Protein AF-A0A927YJ97-F1 (afdb_monomer_lite)

Sequence (66 aa):
MKSSNEQQKLVSLFVLGLLLCGTAHIFPSGLNILAAIVGFLFIGYFSVKSYELKKKEKKEKKQAEE

Foldseek 3Di:
DPPDPVLVVLVVLLVCLVVLLVVLVVDVDPVSVVSNVSSVVSNVVSVVVVVVVVVVVVVVVVVVVD

Secondary structure (DSSP, 8-state):
----HHHHHHHHHHHHHHHHHHHHHHS--HHHHHHHHHHHHHHHHHHHHHHHHHHHHHHHHHHH--

pLDDT: mean 79.03, std 11.11, range [39.69, 91.0]

Radius of gyration: 16.1 Å; chains: 1; bounding box: 38×12×48 Å

Structure (mmCIF, N/CA/C/O backbone):
data_AF-A0A927YJ97-F1
#
_entry.id   AF-A0A927YJ97-F1
#
loop_
_atom_site.group_PDB
_atom_site.id
_atom_site.type_symbol
_atom_site.label_atom_id
_atom_site.label_alt_id
_atom_site.label_comp_id
_atom_site.label_asym_id
_atom_site.label_entity_id
_atom_site.label_seq_id
_atom_site.pdbx_PDB_ins_code
_atom_site.Cartn_x
_atom_site.Cartn_y
_atom_site.Cartn_z
_atom_site.occupancy
_atom_site.B_iso_or_equiv
_atom_site.auth_seq_id
_atom_site.auth_comp_id
_atom_site.auth_asym_id
_atom_site.auth_atom_id
_atom_site.pdbx_PDB_model_num
ATOM 1 N N . MET A 1 1 ? -24.148 -3.361 4.183 1.00 39.69 1 MET A N 1
ATOM 2 C CA . MET A 1 1 ? -22.857 -3.012 4.819 1.00 39.69 1 MET A CA 1
ATOM 3 C C . MET A 1 1 ? -22.490 -1.591 4.415 1.00 39.69 1 MET A C 1
ATOM 5 O O . MET A 1 1 ? -22.162 -1.382 3.255 1.00 39.69 1 MET A O 1
ATOM 9 N N . LYS A 1 2 ? -22.591 -0.601 5.315 1.00 42.97 2 LYS A N 1
ATOM 10 C CA . LYS A 1 2 ? -21.983 0.721 5.083 1.00 42.97 2 LYS A CA 1
ATOM 11 C C . LYS A 1 2 ? -20.473 0.539 5.237 1.00 42.97 2 LYS A C 1
ATOM 13 O O . LYS A 1 2 ? -19.946 0.694 6.330 1.00 42.97 2 LYS A O 1
ATOM 18 N N . SER A 1 3 ? -19.813 0.082 4.175 1.00 47.56 3 SER A N 1
ATOM 19 C CA . SER A 1 3 ? -18.353 0.026 4.141 1.00 47.56 3 SER A CA 1
ATOM 20 C C . SER A 1 3 ? -17.870 1.461 4.299 1.00 47.56 3 SER A C 1
ATOM 22 O O . SER A 1 3 ? -18.220 2.322 3.490 1.00 47.56 3 SER A O 1
ATOM 24 N N . SER A 1 4 ? -17.199 1.744 5.413 1.00 68.00 4 SER A N 1
ATOM 25 C CA . SER A 1 4 ? -16.754 3.094 5.732 1.00 68.00 4 SER A CA 1
ATOM 26 C C . SER A 1 4 ? -15.878 3.590 4.581 1.00 68.00 4 SER A C 1
ATOM 28 O O . SER A 1 4 ? -15.053 2.833 4.068 1.00 68.00 4 SER A O 1
ATOM 30 N N . ASN A 1 5 ? -16.071 4.835 4.145 1.00 75.81 5 ASN A N 1
ATOM 31 C CA . ASN A 1 5 ? -15.414 5.439 2.974 1.00 75.81 5 ASN A CA 1
ATOM 32 C C . ASN A 1 5 ? -13.877 5.211 2.983 1.00 75.81 5 ASN A C 1
ATOM 34 O O . AS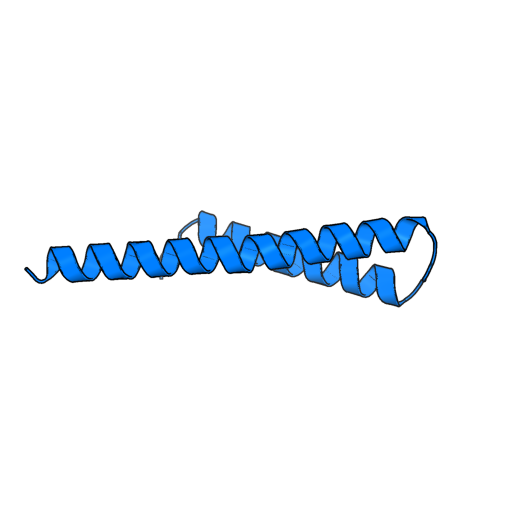N A 1 5 ? -13.238 5.055 1.945 1.00 75.81 5 ASN A O 1
ATOM 38 N N . GLU A 1 6 ? -13.283 5.090 4.176 1.00 74.06 6 GLU A N 1
ATOM 39 C CA . GLU A 1 6 ? -11.878 4.729 4.398 1.00 74.06 6 GLU A CA 1
ATOM 40 C C . GLU A 1 6 ? -11.491 3.310 3.953 1.00 74.06 6 GLU A C 1
ATOM 42 O O . GLU A 1 6 ? -10.428 3.129 3.367 1.00 74.06 6 GLU A O 1
ATOM 47 N N . GLN A 1 7 ? -12.334 2.301 4.176 1.00 74.69 7 GLN A N 1
ATOM 48 C CA . GLN A 1 7 ? -12.064 0.918 3.771 1.00 74.69 7 GLN A CA 1
ATOM 49 C C . GLN A 1 7 ? -12.102 0.773 2.245 1.00 74.69 7 GLN A C 1
ATOM 51 O O . GLN A 1 7 ? -11.282 0.070 1.661 1.00 74.69 7 GLN A O 1
ATOM 56 N N . GLN A 1 8 ? -13.007 1.500 1.588 1.00 80.38 8 GLN A N 1
ATOM 57 C CA . GLN A 1 8 ? -13.107 1.532 0.130 1.00 80.38 8 GLN A CA 1
ATOM 58 C C . GLN A 1 8 ? -11.908 2.263 -0.502 1.00 80.38 8 GLN A C 1
ATOM 60 O O . GLN A 1 8 ? -11.356 1.795 -1.498 1.00 80.38 8 GLN A O 1
ATOM 65 N N . LYS A 1 9 ? -11.432 3.352 0.123 1.00 81.38 9 LYS A N 1
ATOM 66 C CA . LYS A 1 9 ? -10.167 4.016 -0.244 1.00 81.38 9 LYS A CA 1
ATOM 67 C C . LYS A 1 9 ? -8.957 3.101 -0.060 1.00 81.38 9 LYS A C 1
ATOM 69 O O . LYS A 1 9 ? -8.096 3.056 -0.932 1.00 81.38 9 LYS A O 1
ATOM 74 N N . LEU A 1 10 ? -8.908 2.354 1.040 1.00 82.31 10 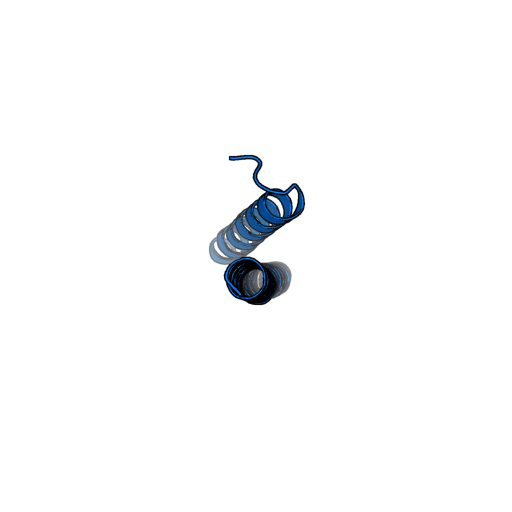LEU A N 1
ATOM 75 C CA . LEU A 1 10 ? -7.847 1.387 1.327 1.00 82.31 10 LEU A CA 1
ATOM 76 C C . LEU A 1 10 ? -7.803 0.269 0.278 1.00 82.31 10 LEU A C 1
ATOM 78 O O . LEU A 1 10 ? -6.733 -0.039 -0.238 1.00 82.31 10 LEU A O 1
ATOM 82 N N . VAL A 1 11 ? -8.957 -0.286 -0.095 1.00 84.00 11 VAL A N 1
ATOM 83 C CA . VAL A 1 11 ? -9.050 -1.293 -1.164 1.00 84.00 11 VAL A CA 1
ATOM 84 C C . VAL A 1 11 ? -8.630 -0.706 -2.513 1.00 84.00 11 VAL A C 1
ATOM 86 O O . VAL A 1 11 ? -7.892 -1.351 -3.251 1.00 84.00 11 VAL A O 1
ATOM 89 N N . SER A 1 12 ? -9.028 0.530 -2.820 1.00 85.62 12 SER A N 1
ATOM 90 C CA . SER A 1 12 ? -8.599 1.212 -4.047 1.00 85.62 12 SER A CA 1
ATOM 91 C C . SER A 1 12 ? -7.076 1.398 -4.101 1.00 85.62 12 SER A C 1
ATOM 93 O O . SER A 1 12 ? -6.450 1.061 -5.103 1.00 85.62 12 SER A O 1
ATOM 95 N N . LEU A 1 13 ? -6.456 1.835 -2.995 1.00 85.25 13 LEU A N 1
ATOM 96 C CA . LEU A 1 13 ? -4.997 1.947 -2.863 1.00 85.25 13 LEU A CA 1
ATOM 97 C C . LEU A 1 13 ? -4.287 0.598 -3.028 1.00 85.25 13 LEU A C 1
ATOM 99 O O . LEU A 1 13 ? -3.230 0.532 -3.651 1.00 85.25 13 LEU A O 1
ATOM 103 N N . PHE A 1 14 ? -4.874 -0.481 -2.511 1.00 84.62 14 PHE A N 1
ATOM 104 C CA . PHE A 1 14 ? -4.342 -1.832 -2.671 1.00 84.62 14 PHE A CA 1
ATOM 105 C C . PHE A 1 14 ? -4.365 -2.293 -4.137 1.00 84.62 14 PHE A C 1
ATOM 107 O O . PHE A 1 14 ? -3.362 -2.798 -4.639 1.00 84.62 14 PHE A O 1
ATOM 114 N N . VAL A 1 15 ? -5.472 -2.062 -4.849 1.00 88.25 15 VAL A N 1
ATOM 115 C CA . VAL A 1 15 ? -5.593 -2.386 -6.281 1.00 88.25 15 VAL A CA 1
ATOM 116 C C . VAL A 1 15 ? -4.607 -1.563 -7.117 1.00 88.25 15 VAL A C 1
ATOM 118 O O . VAL A 1 15 ? -3.944 -2.108 -7.997 1.00 88.25 15 VAL A O 1
ATOM 121 N N . LEU A 1 16 ? -4.445 -0.274 -6.802 1.00 87.44 16 LEU A N 1
ATOM 122 C CA . LEU A 1 16 ? -3.440 0.599 -7.420 1.00 87.44 16 LEU A CA 1
ATOM 123 C C . LEU A 1 16 ? -2.011 0.088 -7.195 1.00 87.44 16 LEU A C 1
ATOM 125 O O . LEU A 1 16 ? -1.220 0.048 -8.135 1.00 87.44 16 LEU A O 1
ATOM 129 N N . GLY A 1 17 ? -1.693 -0.351 -5.974 1.00 87.44 17 GLY A N 1
ATOM 130 C CA . GLY A 1 17 ? -0.391 -0.931 -5.647 1.00 87.44 17 GLY A CA 1
ATOM 131 C C . GLY A 1 17 ? -0.099 -2.215 -6.428 1.00 87.44 17 GLY A C 1
ATOM 132 O O . GLY A 1 17 ? 0.997 -2.371 -6.963 1.00 87.44 17 GLY A O 1
ATOM 133 N N . LEU A 1 18 ? -1.091 -3.102 -6.568 1.00 86.50 18 LEU A N 1
ATOM 134 C CA . LEU A 1 18 ? -0.964 -4.323 -7.372 1.00 86.50 18 LEU A CA 1
ATOM 135 C C . LEU A 1 18 ? -0.775 -4.031 -8.862 1.00 86.50 18 LEU A C 1
ATOM 137 O O . LEU A 1 18 ? 0.043 -4.686 -9.503 1.00 86.50 18 LEU A O 1
ATOM 141 N N . LEU A 1 19 ? -1.489 -3.044 -9.408 1.00 86.50 19 LEU A N 1
ATOM 142 C CA . LEU A 1 19 ? -1.331 -2.632 -10.803 1.00 86.50 19 LEU A CA 1
ATOM 143 C C . LEU A 1 19 ? 0.073 -2.084 -11.070 1.00 86.50 19 LEU A C 1
ATOM 145 O O . LEU A 1 19 ? 0.687 -2.474 -12.057 1.00 86.50 19 LEU A O 1
ATOM 149 N N . LEU A 1 20 ? 0.600 -1.239 -10.178 1.00 84.44 20 LEU A N 1
ATOM 150 C CA . LEU A 1 20 ? 1.960 -0.700 -10.284 1.00 84.44 20 LEU A CA 1
ATOM 151 C C . LEU A 1 20 ? 3.030 -1.796 -10.192 1.00 84.44 20 LEU A C 1
ATOM 153 O O . LEU A 1 20 ? 3.980 -1.793 -10.970 1.00 84.44 20 LEU A O 1
ATOM 157 N N . CYS A 1 21 ? 2.865 -2.765 -9.288 1.00 85.25 21 CYS A N 1
ATOM 158 C CA . CYS A 1 21 ? 3.765 -3.917 -9.211 1.00 85.25 21 CYS A CA 1
ATOM 159 C C . CYS A 1 21 ? 3.660 -4.819 -10.451 1.00 85.25 21 CYS A C 1
ATOM 161 O O . CYS A 1 21 ? 4.677 -5.289 -10.958 1.00 85.25 21 CYS A O 1
ATOM 163 N N . GLY A 1 22 ? 2.447 -5.052 -10.958 1.00 83.19 22 GLY A N 1
ATOM 164 C CA . GLY A 1 22 ? 2.208 -5.877 -12.140 1.00 83.19 22 GLY A CA 1
ATOM 165 C C . GLY A 1 22 ? 2.811 -5.273 -13.407 1.00 83.19 22 GLY A C 1
ATOM 166 O O . GLY A 1 22 ? 3.497 -5.969 -14.151 1.00 83.19 22 GLY A O 1
ATOM 167 N N . THR A 1 23 ? 2.630 -3.968 -13.631 1.00 81.88 23 THR A N 1
ATOM 168 C CA . THR A 1 23 ? 3.239 -3.270 -14.776 1.00 81.88 23 THR A CA 1
ATOM 169 C C . THR A 1 23 ? 4.758 -3.193 -14.653 1.00 81.88 23 THR A C 1
ATOM 171 O O . THR A 1 23 ? 5.457 -3.351 -15.655 1.00 81.88 23 THR A O 1
ATOM 174 N N . ALA A 1 24 ? 5.282 -3.044 -13.433 1.00 83.69 24 ALA A N 1
ATOM 175 C CA . ALA A 1 24 ? 6.717 -3.073 -13.188 1.00 83.69 24 ALA A CA 1
ATOM 176 C C . ALA A 1 24 ? 7.363 -4.437 -13.486 1.00 83.69 24 ALA A C 1
ATOM 178 O O . ALA A 1 24 ? 8.522 -4.488 -13.894 1.00 83.69 24 ALA A O 1
ATOM 179 N N . HIS A 1 25 ? 6.618 -5.535 -13.324 1.00 79.56 25 HIS A N 1
ATOM 180 C CA . HIS A 1 25 ? 7.120 -6.889 -13.563 1.00 79.56 25 HIS A CA 1
ATOM 181 C C . HIS A 1 25 ? 7.224 -7.249 -15.059 1.00 79.56 25 HIS A C 1
ATOM 183 O O . HIS A 1 25 ? 8.015 -8.117 -15.427 1.00 79.56 25 HIS A O 1
ATOM 189 N N . ILE A 1 26 ? 6.442 -6.600 -15.932 1.00 79.44 26 ILE A N 1
ATOM 190 C CA . ILE A 1 26 ? 6.435 -6.882 -17.381 1.00 79.44 26 ILE A CA 1
ATOM 191 C C . ILE A 1 26 ? 7.615 -6.195 -18.088 1.00 79.44 26 ILE A C 1
ATOM 193 O O . ILE A 1 26 ? 8.175 -6.746 -19.032 1.00 79.44 26 ILE A O 1
ATOM 197 N N . PHE A 1 27 ? 8.039 -5.020 -17.613 1.00 71.75 27 PHE A N 1
ATOM 198 C CA . PHE A 1 27 ? 9.163 -4.277 -18.186 1.00 71.75 27 PHE A CA 1
ATOM 199 C C . PHE A 1 27 ? 10.153 -3.882 -17.083 1.00 71.75 27 PHE A C 1
ATOM 201 O O . PHE A 1 27 ? 9.972 -2.842 -16.458 1.00 71.75 27 PHE A O 1
ATOM 208 N N . PRO A 1 28 ? 11.225 -4.642 -16.821 1.00 66.62 28 PRO A N 1
ATOM 209 C CA . PRO A 1 28 ? 12.209 -4.268 -15.811 1.00 66.62 28 PRO A CA 1
ATOM 210 C C . PRO A 1 28 ? 13.125 -3.156 -16.352 1.00 66.62 28 PRO A C 1
ATOM 212 O O . PRO A 1 28 ? 14.224 -3.400 -16.836 1.00 66.62 28 PRO A O 1
ATOM 215 N N . SER A 1 29 ? 12.648 -1.912 -16.303 1.00 73.38 29 SER A N 1
ATOM 216 C CA . SER A 1 29 ? 13.441 -0.698 -16.536 1.00 73.38 29 SER A CA 1
ATOM 217 C C . SER A 1 29 ? 13.687 0.022 -15.202 1.00 73.38 29 SER A C 1
ATOM 219 O O . SER A 1 29 ? 12.921 -0.156 -14.256 1.00 73.38 29 SER A O 1
ATOM 221 N N . GLY A 1 30 ? 14.739 0.841 -15.082 1.00 66.44 30 GLY A N 1
ATOM 222 C CA . GLY A 1 30 ? 15.082 1.515 -13.813 1.00 66.44 30 GLY A CA 1
ATOM 223 C C . GLY A 1 30 ? 13.946 2.368 -13.217 1.00 66.44 30 GLY A C 1
ATOM 224 O O . GLY A 1 30 ? 13.794 2.436 -12.000 1.00 66.44 30 GLY A O 1
ATOM 225 N N . LEU A 1 31 ? 13.086 2.938 -14.067 1.00 70.56 31 LEU A N 1
ATOM 226 C CA . LEU A 1 31 ? 11.860 3.650 -13.673 1.00 70.56 31 LEU A CA 1
ATOM 227 C C . LEU A 1 31 ? 10.788 2.724 -13.075 1.00 70.56 31 LEU A C 1
ATOM 229 O O . LEU A 1 31 ? 10.024 3.128 -12.201 1.00 70.56 31 LEU A O 1
ATOM 233 N N . ASN A 1 32 ? 10.759 1.464 -13.496 1.00 78.25 32 ASN A N 1
ATOM 234 C CA . ASN A 1 32 ? 9.772 0.484 -13.059 1.00 78.25 32 ASN A CA 1
ATOM 235 C C . ASN A 1 32 ? 10.128 -0.149 -11.707 1.00 78.25 32 ASN A C 1
ATOM 237 O O . ASN A 1 32 ? 9.235 -0.545 -10.964 1.00 78.25 32 ASN A O 1
ATOM 241 N N . ILE A 1 33 ? 11.404 -0.134 -11.311 1.00 81.25 33 ILE A N 1
ATOM 242 C CA . ILE A 1 33 ? 11.817 -0.496 -9.944 1.00 81.25 33 ILE A CA 1
ATOM 243 C C . ILE A 1 33 ? 11.202 0.472 -8.923 1.00 81.25 33 ILE A C 1
ATOM 245 O O . ILE A 1 33 ? 10.681 0.041 -7.896 1.00 81.25 33 ILE A O 1
ATOM 249 N N . LEU A 1 34 ? 11.191 1.775 -9.223 1.00 83.69 34 LEU A N 1
ATOM 250 C CA . LEU A 1 34 ? 10.522 2.779 -8.388 1.00 83.69 34 LEU A CA 1
ATOM 251 C C . LEU A 1 34 ? 9.014 2.513 -8.288 1.00 83.69 34 LEU A C 1
ATOM 253 O O . LEU A 1 34 ? 8.462 2.567 -7.191 1.00 83.69 34 LEU A O 1
ATOM 257 N N . ALA A 1 35 ? 8.358 2.162 -9.399 1.00 84.19 35 ALA A N 1
ATOM 258 C CA . ALA A 1 35 ? 6.939 1.803 -9.399 1.00 84.19 35 ALA A CA 1
ATOM 259 C C . ALA A 1 35 ? 6.649 0.554 -8.545 1.00 84.19 35 ALA A C 1
ATOM 261 O O . ALA A 1 35 ? 5.677 0.552 -7.789 1.00 84.19 35 ALA A O 1
ATOM 262 N N . ALA A 1 36 ? 7.516 -0.463 -8.587 1.00 84.50 36 ALA A N 1
ATOM 263 C CA . ALA A 1 36 ? 7.405 -1.645 -7.734 1.00 84.50 36 ALA A CA 1
ATOM 264 C C . ALA A 1 36 ? 7.578 -1.307 -6.243 1.00 84.50 36 ALA A C 1
ATOM 266 O O . ALA A 1 36 ? 6.788 -1.763 -5.419 1.00 84.50 36 ALA A O 1
ATOM 267 N N . ILE A 1 37 ? 8.559 -0.469 -5.885 1.00 89.19 37 ILE A N 1
ATOM 268 C CA . ILE A 1 37 ? 8.769 -0.024 -4.495 1.00 89.19 37 ILE A CA 1
ATOM 269 C C . ILE A 1 37 ? 7.544 0.747 -3.990 1.00 89.19 37 ILE A C 1
ATOM 271 O O . ILE A 1 37 ? 7.047 0.479 -2.896 1.00 89.19 37 ILE A O 1
ATOM 275 N N . VAL A 1 38 ? 7.016 1.672 -4.795 1.00 89.06 38 VAL A N 1
ATOM 276 C CA . VAL A 1 38 ? 5.821 2.456 -4.450 1.00 89.06 38 VAL A CA 1
ATOM 277 C C . VAL A 1 38 ? 4.589 1.557 -4.320 1.00 89.06 38 VAL A C 1
ATOM 279 O O . VAL A 1 38 ? 3.837 1.684 -3.353 1.00 89.06 38 VAL A O 1
ATOM 282 N N . GLY A 1 39 ? 4.401 0.605 -5.237 1.00 89.25 39 GLY A N 1
ATOM 283 C CA . GLY A 1 39 ? 3.322 -0.379 -5.156 1.00 89.25 39 GLY A CA 1
ATOM 284 C C . GLY A 1 39 ? 3.409 -1.236 -3.891 1.00 89.25 39 GLY A C 1
ATOM 285 O O . GLY A 1 39 ? 2.408 -1.431 -3.198 1.00 89.25 39 GLY A O 1
ATOM 286 N N . PHE A 1 40 ? 4.617 -1.664 -3.519 1.00 89.25 40 PHE A N 1
ATOM 287 C CA . PHE A 1 40 ? 4.858 -2.423 -2.294 1.00 89.25 40 PHE A CA 1
ATOM 288 C C . PHE A 1 40 ? 4.559 -1.603 -1.029 1.00 89.25 40 PHE A C 1
ATOM 290 O O . PHE A 1 40 ? 3.927 -2.107 -0.098 1.00 89.25 40 PHE A O 1
ATOM 297 N N . LEU A 1 41 ? 4.933 -0.318 -1.006 1.00 91.00 41 LEU A N 1
ATOM 298 C CA . LEU A 1 41 ? 4.603 0.599 0.090 1.00 91.00 41 LEU A CA 1
ATOM 299 C C . LEU A 1 41 ? 3.089 0.801 0.239 1.00 91.00 41 LEU A C 1
ATOM 301 O O . LEU A 1 41 ? 2.591 0.806 1.366 1.00 91.00 41 LEU A O 1
ATOM 305 N N . PHE A 1 42 ? 2.339 0.900 -0.864 1.00 88.12 42 PHE A N 1
ATOM 306 C CA . PHE A 1 42 ? 0.875 0.989 -0.810 1.00 88.12 42 PHE A CA 1
ATOM 307 C C . PHE A 1 42 ? 0.231 -0.270 -0.219 1.00 88.12 42 PHE A C 1
ATOM 309 O O . PHE A 1 42 ? -0.676 -0.168 0.610 1.00 88.12 42 PHE A O 1
ATOM 316 N N . ILE A 1 43 ? 0.729 -1.454 -0.581 1.00 88.06 43 ILE A N 1
ATOM 317 C CA . ILE A 1 43 ? 0.257 -2.730 -0.025 1.00 88.06 43 ILE A CA 1
ATOM 318 C C . ILE A 1 43 ? 0.590 -2.836 1.474 1.00 88.06 43 ILE A C 1
ATOM 320 O O . ILE A 1 43 ? -0.253 -3.253 2.277 1.00 88.06 43 ILE A O 1
ATOM 324 N N . GLY A 1 44 ? 1.794 -2.419 1.874 1.00 88.25 44 GLY A N 1
ATOM 325 C CA . GLY A 1 44 ? 2.206 -2.371 3.277 1.00 88.25 44 GLY A CA 1
ATOM 326 C C . GLY A 1 44 ? 1.336 -1.420 4.101 1.00 88.25 44 GLY A C 1
ATOM 327 O O . GLY A 1 44 ? 0.813 -1.803 5.150 1.00 88.25 44 GLY A O 1
ATOM 328 N N . TYR A 1 45 ? 1.101 -0.209 3.587 1.00 88.00 45 TYR A N 1
ATOM 329 C CA . TYR A 1 45 ? 0.209 0.771 4.207 1.00 88.00 45 TYR A CA 1
ATOM 330 C C . TYR A 1 45 ? -1.204 0.209 4.386 1.00 88.00 45 TYR A C 1
ATOM 332 O O . TYR A 1 45 ? -1.771 0.309 5.476 1.00 88.00 45 TYR A O 1
ATOM 340 N N . PHE A 1 46 ? -1.745 -0.458 3.360 1.00 86.69 46 PHE A N 1
ATOM 341 C CA . PHE A 1 46 ? -3.043 -1.125 3.434 1.00 86.69 46 PHE A CA 1
ATOM 342 C C . PHE A 1 46 ? -3.111 -2.161 4.563 1.00 86.69 46 PHE A C 1
ATOM 344 O O . PHE A 1 46 ? -4.085 -2.1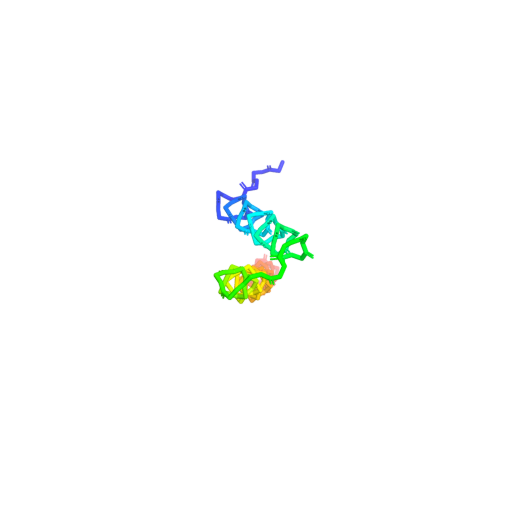73 5.321 1.00 86.69 46 PHE A O 1
ATOM 351 N N . SER A 1 47 ? -2.083 -3.006 4.702 1.00 84.94 47 SER A N 1
ATOM 352 C CA . SER A 1 47 ? -2.025 -4.026 5.757 1.00 84.94 47 SER A CA 1
ATOM 353 C C . SER A 1 47 ? -2.024 -3.410 7.154 1.00 84.94 47 SER A C 1
ATOM 355 O O . SER A 1 47 ? -2.820 -3.813 8.006 1.00 84.94 47 SER A O 1
ATOM 357 N N . VAL A 1 48 ? -1.185 -2.394 7.383 1.00 89.38 48 VAL A N 1
ATOM 358 C CA . VAL A 1 48 ? -1.091 -1.716 8.685 1.00 89.38 48 VAL A CA 1
ATOM 359 C C . VAL A 1 48 ? -2.407 -1.018 9.023 1.00 89.38 48 VAL A C 1
ATOM 361 O O . VAL A 1 48 ? -2.963 -1.236 10.103 1.00 89.38 48 VAL A O 1
ATOM 364 N N . LYS A 1 49 ? -2.964 -0.236 8.090 1.00 86.56 49 LYS A N 1
ATOM 365 C CA . LYS A 1 49 ? -4.214 0.495 8.331 1.00 86.56 49 LYS A CA 1
ATOM 366 C C . LYS A 1 49 ? -5.416 -0.424 8.517 1.00 86.56 49 LYS A C 1
ATOM 368 O O . LYS A 1 49 ? -6.239 -0.175 9.397 1.00 86.56 49 LYS A O 1
ATOM 373 N N . SER A 1 50 ? -5.510 -1.502 7.739 1.00 82.94 50 SER A N 1
ATOM 374 C CA . SER A 1 50 ? -6.569 -2.503 7.909 1.00 82.94 50 SER A CA 1
ATOM 375 C C . SER A 1 50 ? -6.483 -3.195 9.269 1.00 82.94 50 SER A C 1
ATOM 377 O O . SER A 1 50 ? -7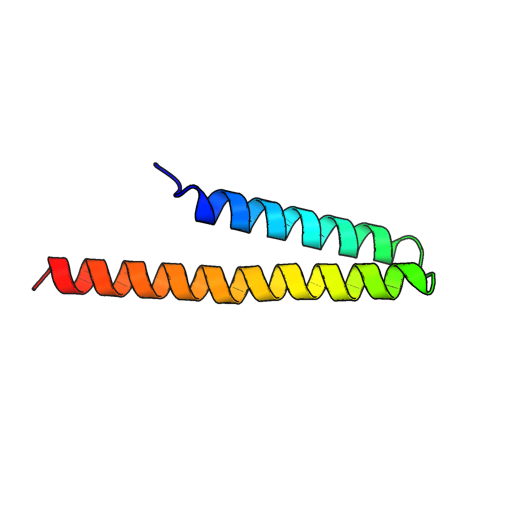.515 -3.472 9.885 1.00 82.94 50 SER A O 1
ATOM 379 N N . TYR A 1 51 ? -5.269 -3.445 9.771 1.00 85.69 51 TYR A N 1
ATOM 380 C CA . TYR A 1 51 ? -5.069 -4.009 11.104 1.00 85.69 51 TYR A CA 1
ATOM 381 C C . TYR A 1 51 ? -5.484 -3.033 12.212 1.00 85.69 51 TYR A C 1
ATOM 383 O O . TYR A 1 51 ? -6.179 -3.430 13.150 1.00 85.69 51 TYR A O 1
ATOM 391 N N . GLU A 1 52 ? -5.126 -1.750 12.094 1.00 85.75 52 GLU A N 1
ATOM 392 C CA . GLU A 1 52 ? -5.568 -0.714 13.035 1.00 85.75 52 GLU A CA 1
ATOM 393 C C . GLU A 1 52 ? -7.094 -0.598 13.091 1.00 85.75 52 GLU A C 1
ATOM 395 O O . GLU A 1 52 ? -7.662 -0.547 14.182 1.00 85.75 52 GLU A O 1
ATOM 400 N N . LEU A 1 53 ? -7.759 -0.589 11.931 1.00 83.12 53 LEU A N 1
ATOM 401 C CA . LEU A 1 53 ? -9.218 -0.515 11.849 1.00 83.12 53 LEU A CA 1
ATOM 402 C C . LEU A 1 53 ? -9.870 -1.731 12.513 1.00 83.12 53 LEU A C 1
ATOM 404 O O . LEU A 1 53 ? -10.720 -1.560 13.384 1.00 83.12 53 LEU A O 1
ATOM 408 N N . LYS A 1 54 ? -9.400 -2.952 12.216 1.00 81.25 54 LYS A N 1
ATOM 409 C CA . LYS A 1 54 ? -9.882 -4.170 12.895 1.00 81.25 54 LYS A CA 1
ATOM 410 C C . LYS A 1 54 ? -9.657 -4.131 14.407 1.00 81.25 54 LYS A C 1
ATOM 412 O O . LYS A 1 54 ? -10.491 -4.627 15.165 1.00 81.25 54 LYS A O 1
ATOM 417 N N . LYS A 1 55 ? -8.533 -3.570 14.865 1.00 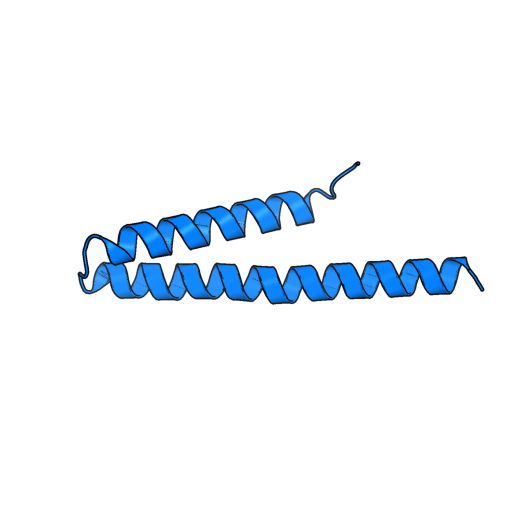83.31 55 LYS A N 1
ATOM 418 C CA . LYS A 1 55 ? -8.221 -3.436 16.295 1.00 83.31 55 LYS A CA 1
ATOM 419 C C . LYS A 1 55 ? -9.144 -2.429 16.986 1.00 83.31 55 LYS A C 1
ATOM 421 O O . LYS A 1 55 ? -9.563 -2.699 18.109 1.00 83.31 55 LYS A O 1
ATOM 426 N N . LYS A 1 56 ? -9.472 -1.306 16.334 1.00 82.25 56 LYS A N 1
ATOM 427 C CA . LYS A 1 56 ? -10.453 -0.325 16.829 1.00 82.25 56 LYS A CA 1
ATOM 428 C C . LYS A 1 56 ? -11.848 -0.935 16.922 1.00 82.25 56 LYS A C 1
ATOM 430 O O . LYS A 1 56 ? -12.425 -0.928 18.002 1.00 82.25 56 LYS A O 1
ATOM 435 N N . GLU A 1 57 ? -12.299 -1.603 15.861 1.00 80.00 57 GLU A N 1
ATOM 436 C CA . GLU A 1 57 ? -13.617 -2.246 15.825 1.00 80.00 57 GLU A CA 1
ATOM 437 C C . GLU A 1 57 ? -13.767 -3.323 16.921 1.00 80.00 57 GLU A C 1
ATOM 439 O O . GLU A 1 57 ? -14.818 -3.448 17.545 1.00 80.00 57 GLU A O 1
ATOM 444 N N . LYS A 1 58 ? -12.695 -4.080 17.217 1.00 79.56 58 LYS A N 1
ATOM 445 C CA . LYS A 1 58 ? -12.670 -5.045 18.334 1.00 79.56 58 LYS A CA 1
ATOM 446 C C . LYS A 1 58 ? -12.721 -4.386 19.715 1.00 79.56 58 LYS A C 1
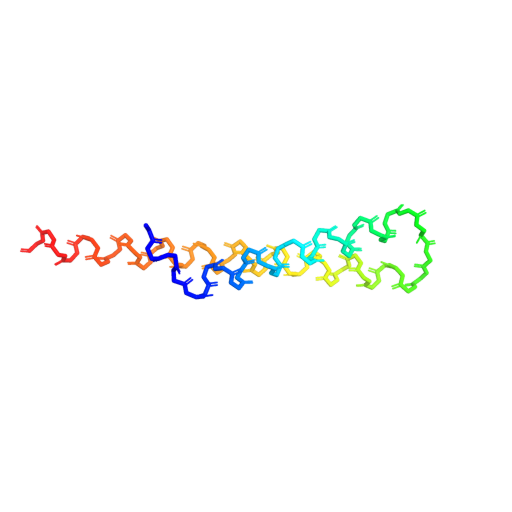ATOM 448 O O . LYS A 1 58 ? -13.270 -4.989 20.631 1.00 79.56 58 LYS A O 1
ATOM 453 N N . LYS A 1 59 ? -12.106 -3.212 19.894 1.00 79.06 59 LYS A N 1
ATOM 454 C CA . LYS A 1 59 ? -12.143 -2.477 21.169 1.00 79.06 59 LYS A CA 1
ATOM 455 C C . LYS A 1 59 ? -13.510 -1.844 21.408 1.00 79.06 59 LYS A C 1
ATOM 457 O O . LYS A 1 59 ? -14.018 -1.969 22.512 1.00 79.06 59 LYS A O 1
ATOM 462 N N . GLU A 1 60 ? -14.106 -1.244 20.378 1.00 76.31 60 GLU A N 1
ATOM 463 C CA . GLU A 1 60 ? -15.458 -0.674 20.457 1.00 76.31 60 GLU A CA 1
ATOM 464 C C . GLU A 1 60 ? -16.504 -1.743 20.781 1.00 76.31 60 GLU A C 1
ATOM 466 O O . GLU A 1 60 ? -17.322 -1.535 21.667 1.00 76.31 60 GLU A O 1
ATOM 471 N N . LYS A 1 61 ? -16.435 -2.924 20.149 1.00 75.00 61 LYS A N 1
ATOM 472 C CA . LYS A 1 61 ? -17.360 -4.025 20.472 1.00 75.00 61 LYS A CA 1
ATOM 473 C C . LYS A 1 61 ? -17.209 -4.526 21.909 1.00 75.00 61 LYS A C 1
ATOM 475 O O . LYS A 1 61 ? -18.213 -4.762 22.558 1.00 75.00 61 LYS A O 1
ATOM 480 N N . LYS A 1 62 ? -15.977 -4.628 22.422 1.00 73.00 62 LYS A N 1
ATOM 481 C CA . LYS A 1 62 ? -15.738 -5.032 23.818 1.00 73.00 62 LYS A CA 1
ATOM 482 C C . LYS A 1 62 ? -16.221 -4.001 24.841 1.00 73.00 62 LYS A C 1
ATOM 484 O O . LYS A 1 62 ? -16.700 -4.407 25.882 1.00 73.00 62 LYS A O 1
ATOM 489 N N . GLN A 1 63 ? -16.106 -2.704 24.551 1.00 67.75 63 GLN A N 1
ATOM 490 C CA . GLN A 1 63 ? -16.629 -1.646 25.428 1.00 67.75 63 GLN A CA 1
ATOM 491 C C . GLN A 1 63 ? -18.153 -1.493 25.366 1.00 67.75 63 GLN A C 1
ATOM 493 O O . GLN A 1 63 ? -18.722 -0.922 26.282 1.00 67.75 63 GLN A O 1
ATOM 498 N N . ALA A 1 64 ? -18.805 -1.952 24.297 1.00 63.88 64 ALA A N 1
ATOM 499 C CA . ALA A 1 64 ? -20.264 -1.943 24.189 1.00 63.88 64 ALA A CA 1
ATOM 500 C C . ALA A 1 64 ? -20.932 -3.184 24.820 1.00 63.88 64 ALA A C 1
ATOM 502 O O . ALA A 1 64 ? -22.155 -3.216 24.925 1.00 63.88 64 ALA A O 1
ATOM 503 N N . GLU A 1 65 ? -20.145 -4.203 25.188 1.00 58.88 65 GLU A N 1
ATOM 504 C CA . GLU A 1 65 ? -20.594 -5.436 25.861 1.00 58.88 65 GLU A CA 1
ATOM 505 C C . GLU A 1 65 ? -20.339 -5.439 27.387 1.00 58.88 65 GLU A C 1
ATOM 507 O O . GLU A 1 65 ? -20.797 -6.364 28.056 1.00 58.88 65 GLU A O 1
ATOM 512 N N . GLU A 1 66 ? -19.635 -4.434 27.931 1.00 49.84 66 GLU A N 1
ATOM 513 C CA . GLU A 1 66 ? -19.467 -4.164 29.380 1.00 49.84 66 GLU A CA 1
ATOM 514 C C . GLU A 1 66 ? -20.446 -3.079 29.851 1.00 49.84 66 GLU A C 1
ATOM 516 O O . GLU A 1 66 ? -20.997 -3.233 30.964 1.00 49.84 66 GLU A O 1
#